Protein AF-A0A2W4P260-F1 (afdb_monomer)

Sequence (94 aa):
MAHKRQLHNPIICVTLSCMKLIAQAKLLPDDEQRAYLLQTLEQANALCNWLSEQAWQLKKFRRFDLQAACYYAARERSGLSAQMVIRCIAKVAD

Radius of gyration: 24.73 Å; Cα contacts (8 Å, |Δi|>4): 56; chains: 1; bounding box: 29×78×35 Å

Foldseek 3Di:
DDDDDDPPPPPPPPPPPDDDDDDDDDDDDDPVVVVVVVVLVVLLVVLLVVLLVVCVVVVPQALVRSCVVCLVVSCVPRVDDSVSSSVSSVVRHD

Structure (mmCIF, N/CA/C/O backbone):
data_AF-A0A2W4P260-F1
#
_entry.id   AF-A0A2W4P260-F1
#
loop_
_atom_site.group_PDB
_atom_site.id
_atom_site.type_symbol
_atom_site.label_atom_id
_atom_site.label_alt_id
_atom_site.label_comp_id
_atom_site.label_asym_id
_atom_site.label_entity_id
_atom_site.label_seq_id
_atom_site.pdbx_PDB_ins_code
_atom_site.Cartn_x
_atom_site.Cartn_y
_atom_site.Cartn_z
_atom_site.occupancy
_atom_site.B_iso_or_equiv
_atom_site.auth_seq_id
_atom_site.auth_comp_id
_atom_site.auth_asym_id
_atom_site.auth_atom_id
_atom_site.pdbx_PDB_model_num
ATOM 1 N N . MET A 1 1 ? -17.434 67.997 6.619 1.00 33.28 1 MET A N 1
ATOM 2 C CA . MET A 1 1 ? -18.234 67.701 5.413 1.00 33.28 1 MET A CA 1
ATOM 3 C C . MET A 1 1 ? -17.332 67.061 4.366 1.00 33.28 1 MET A C 1
ATOM 5 O O . MET A 1 1 ? -16.252 67.586 4.162 1.00 33.28 1 MET A O 1
ATOM 9 N N . ALA A 1 2 ? -17.798 65.943 3.788 1.00 37.72 2 ALA A N 1
ATOM 10 C CA . ALA A 1 2 ? -17.506 65.363 2.461 1.00 37.72 2 ALA A CA 1
ATOM 11 C C . ALA A 1 2 ? -16.023 65.249 2.017 1.00 37.72 2 ALA A C 1
ATOM 13 O O . ALA A 1 2 ? -15.366 66.249 1.789 1.00 37.72 2 ALA A O 1
ATOM 14 N N . HIS A 1 3 ? -15.382 64.077 1.923 1.00 41.34 3 HIS A N 1
ATOM 15 C CA . HIS A 1 3 ? -15.681 62.833 1.179 1.00 41.34 3 HIS A CA 1
ATOM 16 C C . HIS A 1 3 ? -15.579 62.945 -0.354 1.00 41.34 3 HIS A C 1
ATOM 18 O O . HIS A 1 3 ? -16.509 63.422 -0.997 1.00 41.34 3 HIS A O 1
ATOM 24 N N . LYS A 1 4 ? -14.480 62.415 -0.918 1.00 38.81 4 LYS A N 1
ATOM 25 C CA . LYS A 1 4 ? -14.372 61.674 -2.203 1.00 38.81 4 LYS A CA 1
ATOM 26 C C . LYS A 1 4 ? -12.923 61.164 -2.328 1.00 38.81 4 LYS A C 1
ATOM 28 O O . LYS A 1 4 ? -12.009 61.958 -2.473 1.00 38.81 4 LYS A O 1
ATOM 33 N N . ARG A 1 5 ? -12.611 59.904 -2.000 1.00 42.16 5 ARG A N 1
ATOM 34 C CA . ARG A 1 5 ? -12.779 58.671 -2.805 1.00 42.16 5 ARG A CA 1
ATOM 35 C C . ARG A 1 5 ? -12.266 58.806 -4.244 1.00 42.16 5 ARG A C 1
ATOM 37 O O . ARG A 1 5 ? -12.972 59.376 -5.062 1.00 42.16 5 ARG A O 1
ATOM 44 N N . GLN A 1 6 ? -11.125 58.179 -4.545 1.00 44.44 6 GLN A N 1
ATOM 45 C CA . GLN A 1 6 ? -11.019 56.988 -5.414 1.00 44.44 6 GLN A CA 1
ATOM 46 C C . GLN A 1 6 ? -9.556 56.760 -5.834 1.00 44.44 6 GLN A C 1
ATOM 48 O O . GLN A 1 6 ? -9.097 57.298 -6.834 1.00 44.44 6 GLN A O 1
ATOM 53 N N . LEU A 1 7 ? -8.839 55.902 -5.103 1.00 41.66 7 LEU A N 1
ATOM 54 C CA . LEU A 1 7 ? -7.707 55.171 -5.674 1.00 41.66 7 LEU A CA 1
ATOM 55 C C . LEU A 1 7 ? -8.298 53.921 -6.333 1.00 41.66 7 LEU A C 1
ATOM 57 O O . LEU A 1 7 ? -8.501 52.899 -5.682 1.00 41.66 7 LEU A O 1
ATOM 61 N N . HIS A 1 8 ? -8.664 54.035 -7.609 1.00 45.44 8 HIS A N 1
ATOM 62 C CA . HIS A 1 8 ? -8.910 52.860 -8.436 1.00 45.44 8 HIS A CA 1
ATOM 63 C C . HIS A 1 8 ? -7.557 52.211 -8.720 1.00 45.44 8 HIS A C 1
ATOM 65 O O . HIS A 1 8 ? -6.849 52.636 -9.627 1.00 45.44 8 HIS A O 1
ATOM 71 N N . ASN A 1 9 ? -7.195 51.193 -7.943 1.00 52.28 9 ASN A N 1
ATOM 72 C CA . ASN A 1 9 ? -6.200 50.225 -8.376 1.00 52.28 9 ASN A CA 1
ATOM 73 C C . ASN A 1 9 ? -6.971 48.972 -8.809 1.00 52.28 9 ASN A C 1
ATOM 75 O O . ASN A 1 9 ? -7.386 48.199 -7.940 1.00 52.28 9 ASN A O 1
ATOM 79 N N . PRO A 1 10 ? -7.281 48.797 -10.106 1.00 50.66 10 PRO A N 1
ATOM 80 C CA . PRO A 1 10 ? -7.868 47.551 -10.556 1.00 50.66 10 PRO A CA 1
ATOM 81 C C . PRO A 1 10 ? -6.845 46.458 -10.260 1.00 50.66 10 PRO A C 1
ATOM 83 O O . PRO A 1 10 ? -5.714 46.511 -10.738 1.00 50.66 10 PRO A O 1
ATOM 86 N N . ILE A 1 11 ? -7.227 45.487 -9.431 1.00 57.62 11 ILE A N 1
ATOM 87 C CA . ILE A 1 11 ? -6.497 44.229 -9.319 1.00 57.62 11 ILE A CA 1
ATOM 88 C C . ILE A 1 11 ? -6.471 43.662 -10.736 1.00 57.62 11 ILE A C 1
ATOM 90 O O . ILE A 1 11 ? -7.486 43.188 -11.246 1.00 57.62 11 ILE A O 1
ATOM 94 N N . ILE A 1 12 ? -5.328 43.802 -11.401 1.00 56.84 12 ILE A N 1
ATOM 95 C CA . ILE A 1 12 ? -5.078 43.218 -12.707 1.00 56.84 12 ILE A CA 1
ATOM 96 C C . ILE A 1 12 ? -5.148 41.709 -12.484 1.00 56.84 12 ILE A C 1
ATOM 98 O O . ILE A 1 12 ? -4.249 41.106 -11.898 1.00 56.84 12 ILE A O 1
ATOM 102 N N . CYS A 1 13 ? -6.259 41.105 -12.900 1.00 42.38 13 CYS A N 1
ATOM 103 C CA . CYS A 1 13 ? -6.389 39.665 -13.012 1.00 42.38 13 CYS A CA 1
ATOM 104 C C . CYS A 1 13 ? -5.472 39.229 -14.157 1.00 42.38 13 CYS A C 1
ATOM 106 O O . CYS A 1 13 ? -5.865 39.212 -15.321 1.00 42.38 13 CYS A O 1
ATOM 108 N N . VAL A 1 14 ? -4.205 38.963 -13.842 1.00 57.97 14 VAL A N 1
ATOM 109 C CA . VAL A 1 14 ? -3.287 38.347 -14.796 1.00 57.97 14 VAL A CA 1
ATOM 110 C C . VAL A 1 14 ? -3.685 36.880 -14.892 1.00 57.97 14 VAL A C 1
ATOM 112 O O . VAL A 1 14 ? -3.361 36.076 -14.019 1.00 57.97 14 VAL A O 1
ATOM 115 N N . THR A 1 15 ? -4.382 36.506 -15.961 1.00 60.00 15 THR A N 1
ATOM 116 C CA . THR A 1 15 ? -4.389 35.117 -16.420 1.00 60.00 15 THR A CA 1
ATOM 117 C C . THR A 1 15 ? -2.967 34.779 -16.851 1.00 60.00 15 THR A C 1
ATOM 119 O O . THR A 1 15 ? -2.551 35.099 -17.964 1.00 60.00 15 THR A O 1
ATOM 122 N N . LEU A 1 16 ? -2.195 34.163 -15.954 1.00 62.44 16 LEU A N 1
ATOM 123 C CA . LEU A 1 16 ? -0.944 33.502 -16.307 1.00 62.44 16 LEU A CA 1
ATOM 124 C C . LEU A 1 16 ? -1.296 32.344 -17.248 1.00 62.44 16 LEU A C 1
ATOM 126 O O . LEU A 1 16 ? -1.616 31.240 -16.815 1.00 62.44 16 LEU A O 1
ATOM 130 N N . SER A 1 17 ? -1.277 32.612 -18.552 1.00 66.81 17 SER A N 1
ATOM 131 C CA . SER A 1 17 ? -1.358 31.586 -19.587 1.00 66.81 17 SER A CA 1
ATOM 132 C C . SER A 1 17 ? -0.020 30.847 -19.632 1.00 66.81 17 SER A C 1
ATOM 134 O O . SER A 1 17 ? 0.802 31.078 -20.517 1.00 66.81 17 SER A O 1
ATOM 136 N N . CYS A 1 18 ? 0.251 29.997 -18.639 1.00 71.00 18 CYS A N 1
ATOM 137 C CA . CYS A 1 18 ? 1.394 29.100 -18.699 1.00 71.00 18 CYS A CA 1
ATOM 138 C C . CYS A 1 18 ? 1.115 28.025 -19.759 1.00 71.00 18 CYS A C 1
ATOM 140 O O . CYS A 1 18 ? 0.079 27.357 -19.750 1.00 71.00 18 CYS A O 1
ATOM 142 N N . MET A 1 19 ? 2.023 27.875 -20.721 1.00 79.31 19 MET A N 1
ATOM 143 C CA . MET A 1 19 ? 1.889 26.842 -21.739 1.00 79.31 19 MET A CA 1
ATOM 144 C C . MET A 1 19 ? 2.100 25.470 -21.081 1.00 79.31 19 MET A C 1
ATOM 146 O O . MET A 1 19 ? 3.181 25.177 -20.568 1.00 79.31 19 MET A O 1
ATOM 150 N N . LYS A 1 20 ? 1.069 24.618 -21.075 1.00 79.88 20 LYS A N 1
ATOM 151 C CA . LYS A 1 20 ? 1.163 23.252 -20.545 1.00 79.88 20 LYS A CA 1
ATOM 152 C C . LYS A 1 20 ? 1.735 22.324 -21.618 1.00 79.88 20 LYS A C 1
ATOM 154 O O . LYS A 1 20 ? 0.997 21.808 -22.452 1.00 79.88 20 LYS A O 1
ATOM 159 N N . LEU A 1 21 ? 3.049 22.112 -21.597 1.00 85.38 21 LEU A N 1
ATOM 160 C CA . LEU A 1 21 ? 3.705 21.100 -22.428 1.00 85.38 21 LEU A CA 1
ATOM 161 C C . LEU A 1 21 ? 3.420 19.704 -21.856 1.00 85.38 21 LEU A C 1
ATOM 163 O O . LEU A 1 21 ? 3.665 19.451 -20.677 1.00 85.38 21 LEU A O 1
ATOM 167 N N . ILE A 1 22 ? 2.879 18.803 -22.680 1.00 88.56 22 ILE A N 1
ATOM 168 C CA . ILE A 1 22 ? 2.553 17.423 -22.298 1.00 88.56 22 ILE A CA 1
ATOM 169 C C . ILE A 1 22 ? 3.249 16.476 -23.274 1.00 88.56 22 ILE A C 1
ATOM 171 O O . ILE A 1 22 ? 3.039 16.574 -24.480 1.00 88.56 22 ILE A O 1
ATOM 175 N N . ALA A 1 23 ? 4.034 15.536 -22.748 1.00 91.31 23 ALA A N 1
ATOM 176 C CA . ALA A 1 23 ? 4.574 14.418 -23.514 1.00 91.31 23 ALA A CA 1
ATOM 177 C C . ALA A 1 23 ? 3.743 13.161 -23.232 1.00 91.31 23 ALA A C 1
ATOM 179 O O . ALA A 1 23 ? 3.576 12.764 -22.078 1.00 91.31 23 ALA A O 1
ATOM 180 N N . GLN A 1 24 ? 3.221 12.533 -24.285 1.00 91.31 24 GLN A N 1
ATOM 181 C CA . GLN A 1 24 ? 2.583 11.224 -24.180 1.00 91.31 24 GLN A CA 1
ATOM 182 C C . GLN A 1 24 ? 3.658 10.151 -24.351 1.00 91.31 24 GLN A C 1
ATOM 184 O O . GLN A 1 24 ? 4.276 10.057 -25.409 1.00 91.31 24 GLN A O 1
ATOM 189 N N . ALA A 1 25 ? 3.892 9.360 -23.306 1.00 92.00 25 ALA A N 1
ATOM 190 C CA . ALA A 1 25 ? 4.850 8.262 -23.330 1.00 92.00 25 ALA A CA 1
ATOM 191 C C . ALA A 1 25 ? 4.116 6.918 -23.385 1.00 92.00 25 ALA A C 1
ATOM 193 O O . ALA A 1 25 ? 3.136 6.709 -22.668 1.00 92.00 25 ALA A O 1
ATOM 194 N N . LYS A 1 26 ? 4.612 5.996 -24.216 1.00 93.19 26 LYS A N 1
ATOM 195 C CA . LYS A 1 26 ? 4.157 4.604 -24.264 1.00 93.19 26 LYS A CA 1
ATOM 196 C C . LYS A 1 26 ? 5.238 3.707 -23.677 1.00 93.19 26 LYS A C 1
ATOM 198 O O . LYS A 1 26 ? 6.389 3.782 -24.095 1.00 93.19 26 LYS A O 1
ATOM 203 N N . LEU A 1 27 ? 4.852 2.841 -22.746 1.00 94.12 27 LEU A N 1
ATOM 204 C CA . LEU A 1 27 ? 5.736 1.800 -22.236 1.00 94.12 27 LEU A CA 1
ATOM 205 C C . LEU A 1 27 ? 5.785 0.641 -23.245 1.00 94.12 27 LEU A C 1
ATOM 207 O O . LEU A 1 27 ? 4.736 0.127 -23.640 1.00 94.12 27 LEU A O 1
ATOM 211 N N . LEU A 1 28 ? 6.988 0.253 -23.674 1.00 96.44 28 LEU A N 1
ATOM 212 C CA . LEU A 1 28 ? 7.240 -0.874 -24.580 1.00 96.44 28 LEU A CA 1
ATOM 213 C C . LEU A 1 28 ? 8.106 -1.915 -23.855 1.00 96.44 28 LEU A C 1
ATOM 215 O O . LEU A 1 28 ? 9.316 -1.936 -24.070 1.00 96.44 28 LEU A O 1
ATOM 219 N N . PRO A 1 29 ? 7.516 -2.711 -22.946 1.00 96.31 29 PRO A N 1
ATOM 220 C CA . PRO A 1 29 ? 8.272 -3.686 -22.180 1.00 96.31 29 PRO A CA 1
ATOM 221 C C . PRO A 1 29 ? 8.618 -4.910 -23.031 1.00 96.31 29 PRO A C 1
ATOM 223 O O . PRO A 1 29 ? 7.821 -5.32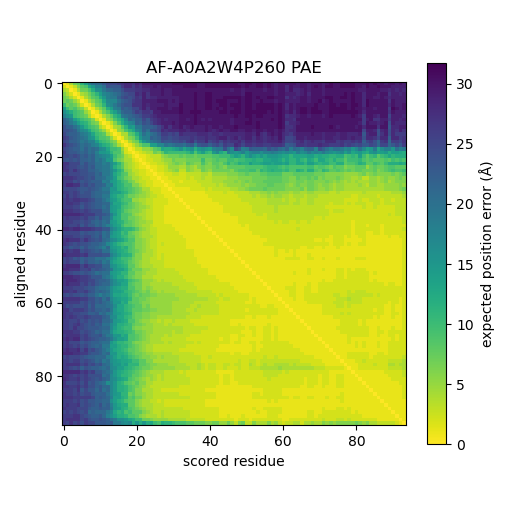4 -23.883 1.00 96.31 29 PRO A O 1
ATOM 226 N N . ASP A 1 30 ? 9.772 -5.506 -22.752 1.00 98.06 30 ASP A N 1
ATOM 227 C CA . ASP A 1 30 ? 10.066 -6.881 -23.158 1.00 98.06 30 ASP A CA 1
ATOM 228 C C . ASP A 1 30 ? 9.215 -7.891 -22.359 1.00 98.06 30 ASP A C 1
ATOM 230 O O . ASP A 1 30 ? 8.401 -7.521 -21.502 1.00 98.06 30 ASP A O 1
ATOM 234 N N . ASP A 1 31 ? 9.346 -9.177 -22.678 1.00 98.00 31 ASP A N 1
ATOM 235 C CA . ASP A 1 31 ? 8.510 -10.222 -22.082 1.00 98.00 31 ASP A CA 1
ATOM 236 C C . ASP A 1 31 ? 8.763 -10.400 -20.578 1.00 98.00 31 ASP A C 1
ATOM 238 O O . ASP A 1 31 ? 7.816 -10.610 -19.816 1.00 98.00 31 ASP A O 1
ATOM 242 N N . GLU A 1 32 ? 10.010 -10.248 -20.129 1.00 98.00 32 GLU A N 1
ATOM 243 C CA . GLU A 1 32 ? 10.368 -10.356 -18.715 1.00 98.00 32 GLU A CA 1
ATOM 244 C C . GLU A 1 32 ? 9.806 -9.165 -17.921 1.00 98.00 32 GLU A C 1
ATOM 246 O O . GLU A 1 32 ? 9.120 -9.335 -16.910 1.00 98.00 32 GLU A O 1
ATOM 251 N N . GLN A 1 33 ? 9.997 -7.943 -18.420 1.00 98.00 33 GLN A N 1
ATOM 252 C CA . GLN A 1 33 ? 9.428 -6.730 -17.836 1.00 98.00 33 GLN A CA 1
ATOM 253 C C . GLN A 1 33 ? 7.903 -6.793 -17.787 1.00 98.00 33 GLN A C 1
ATOM 255 O O . GLN A 1 33 ? 7.295 -6.419 -16.782 1.00 98.00 33 GLN A O 1
ATOM 260 N N . ARG A 1 34 ? 7.261 -7.285 -18.853 1.00 97.50 34 ARG A N 1
ATOM 261 C CA . ARG A 1 34 ? 5.810 -7.485 -18.892 1.00 97.50 34 ARG A CA 1
ATOM 262 C C . ARG A 1 34 ? 5.358 -8.435 -17.789 1.00 97.50 34 ARG A C 1
ATOM 264 O O . ARG A 1 34 ? 4.364 -8.132 -17.130 1.00 97.50 34 ARG A O 1
ATOM 271 N N . ALA A 1 35 ? 6.070 -9.539 -17.579 1.00 98.00 35 ALA A N 1
ATOM 272 C CA . ALA A 1 35 ? 5.753 -10.491 -16.522 1.00 98.00 35 ALA A CA 1
ATOM 273 C C . ALA A 1 35 ? 5.846 -9.842 -15.131 1.00 98.00 35 ALA A C 1
ATOM 275 O O . ALA A 1 35 ? 4.893 -9.935 -14.357 1.00 98.00 35 ALA A O 1
ATOM 276 N N . TYR A 1 36 ? 6.916 -9.093 -14.838 1.00 96.62 36 TYR A N 1
ATOM 277 C CA . TYR A 1 36 ? 7.044 -8.375 -13.562 1.00 96.62 36 TYR A CA 1
ATOM 278 C C . TYR A 1 36 ? 5.948 -7.322 -13.351 1.00 96.62 36 TYR A C 1
ATOM 280 O O . TYR A 1 36 ? 5.410 -7.180 -12.247 1.00 96.62 36 TYR A O 1
ATOM 288 N N . LEU A 1 37 ? 5.588 -6.578 -14.401 1.00 96.12 37 LEU A N 1
ATOM 289 C CA . LEU A 1 37 ? 4.508 -5.592 -14.339 1.00 96.12 37 LEU A CA 1
ATOM 290 C C . LEU A 1 37 ? 3.160 -6.266 -14.071 1.00 96.12 37 LEU A C 1
ATOM 292 O O . LEU A 1 37 ? 2.395 -5.783 -13.236 1.00 96.12 37 LEU A O 1
ATOM 296 N N . LEU A 1 38 ? 2.882 -7.388 -14.738 1.00 97.44 38 LEU A N 1
ATOM 297 C CA . LEU A 1 38 ? 1.652 -8.147 -14.538 1.00 97.44 38 LEU A CA 1
ATOM 298 C C . LEU A 1 38 ? 1.569 -8.704 -13.114 1.00 97.44 38 LEU A C 1
ATOM 300 O O . LEU A 1 38 ? 0.576 -8.458 -12.432 1.00 97.44 38 LEU A O 1
ATOM 304 N N . GLN A 1 39 ? 2.639 -9.331 -12.625 1.00 97.12 39 GLN A N 1
ATOM 305 C CA . GLN A 1 39 ? 2.723 -9.831 -11.252 1.00 97.12 39 GLN A CA 1
ATOM 306 C C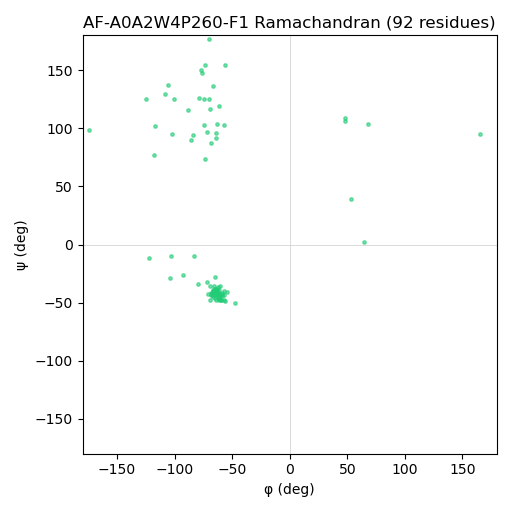 . GLN A 1 39 ? 2.490 -8.712 -10.223 1.00 97.12 39 GLN A C 1
ATOM 308 O O . GLN A 1 39 ? 1.789 -8.893 -9.226 1.00 97.12 39 GLN A O 1
ATOM 313 N N . THR A 1 40 ? 3.038 -7.518 -10.474 1.00 96.44 40 THR A N 1
ATOM 314 C CA . THR A 1 40 ? 2.819 -6.350 -9.609 1.00 96.44 40 THR A CA 1
ATOM 315 C C . THR A 1 40 ? 1.341 -5.952 -9.570 1.00 96.44 40 THR A C 1
ATOM 317 O O . THR A 1 40 ? 0.813 -5.635 -8.501 1.00 96.44 40 THR A O 1
ATOM 320 N N . LEU A 1 41 ? 0.652 -5.976 -10.717 1.00 97.12 41 LEU A N 1
ATOM 321 C CA . LEU A 1 41 ? -0.779 -5.676 -10.802 1.00 97.12 41 LEU A CA 1
ATOM 322 C C . LEU A 1 41 ? -1.632 -6.738 -10.104 1.00 97.12 41 LEU A C 1
ATOM 324 O O . LEU A 1 41 ? -2.576 -6.385 -9.397 1.00 97.12 41 LEU A O 1
ATOM 328 N N . GLU A 1 42 ? -1.296 -8.015 -10.263 1.00 98.00 42 GLU A N 1
ATOM 329 C CA . GLU A 1 42 ? -1.966 -9.126 -9.582 1.00 98.00 42 GLU A CA 1
ATOM 330 C C . GLU A 1 42 ? -1.862 -8.981 -8.064 1.00 98.00 42 GLU A C 1
ATOM 332 O O . GLU A 1 42 ? -2.879 -9.009 -7.368 1.00 98.00 42 GLU A O 1
ATOM 337 N N . GLN A 1 43 ? -0.662 -8.700 -7.553 1.0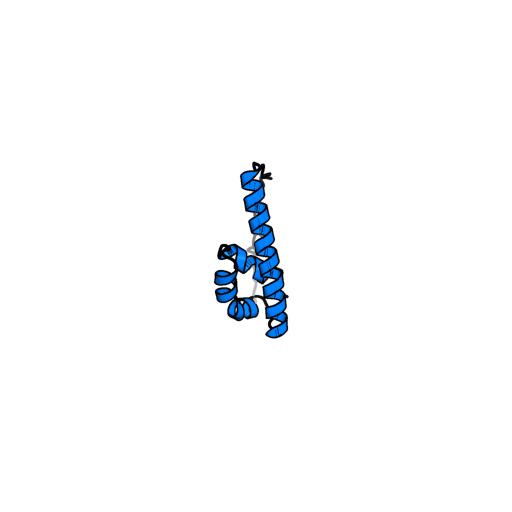0 98.19 43 GLN A N 1
ATOM 338 C CA . GLN A 1 43 ? -0.439 -8.494 -6.125 1.00 98.19 43 GLN A CA 1
ATOM 339 C C . GLN A 1 43 ? -1.158 -7.245 -5.596 1.00 98.19 43 GLN A C 1
ATOM 341 O O . GLN A 1 43 ? -1.729 -7.259 -4.503 1.00 98.19 43 GLN A O 1
ATOM 346 N N . ALA A 1 44 ? -1.186 -6.161 -6.377 1.00 98.44 44 ALA A N 1
ATOM 347 C CA . ALA A 1 44 ? -1.941 -4.961 -6.029 1.00 98.44 44 ALA A CA 1
ATOM 348 C C . ALA A 1 44 ? -3.453 -5.226 -5.984 1.00 98.44 44 ALA A C 1
ATOM 350 O O . ALA A 1 44 ? -4.133 -4.725 -5.086 1.00 98.44 44 ALA A O 1
ATOM 351 N N . ASN A 1 45 ? -3.985 -6.022 -6.913 1.00 98.44 45 ASN A N 1
ATOM 352 C CA . ASN A 1 45 ? -5.395 -6.405 -6.933 1.00 98.44 45 ASN A CA 1
ATOM 353 C C . ASN A 1 45 ? -5.750 -7.325 -5.759 1.00 98.44 45 ASN A C 1
ATOM 355 O O . ASN A 1 45 ? -6.752 -7.080 -5.088 1.00 98.44 45 ASN A O 1
ATOM 359 N N . ALA A 1 46 ? -4.905 -8.309 -5.444 1.00 98.56 46 ALA A N 1
ATOM 360 C CA . ALA A 1 46 ? -5.071 -9.156 -4.265 1.00 98.56 46 ALA A CA 1
ATOM 361 C C . ALA A 1 46 ? -5.081 -8.328 -2.969 1.00 98.56 46 ALA A C 1
ATOM 363 O O . ALA A 1 46 ? -5.931 -8.533 -2.101 1.00 98.56 46 ALA A O 1
ATOM 364 N N . LEU A 1 47 ? -4.193 -7.332 -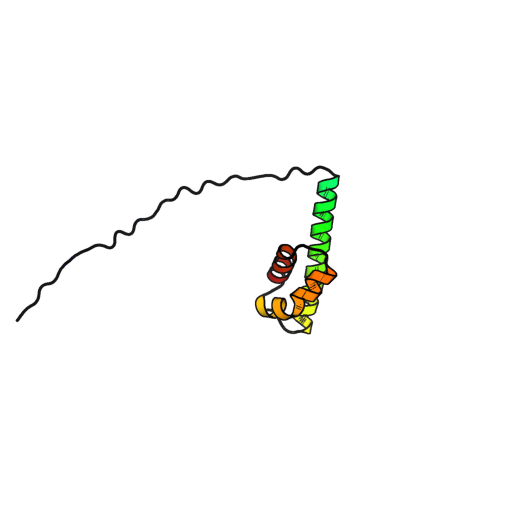2.863 1.00 98.62 47 LEU A N 1
ATOM 365 C CA . LEU A 1 47 ? -4.188 -6.411 -1.730 1.00 98.62 47 LEU A CA 1
ATOM 366 C C . LEU A 1 47 ? -5.469 -5.568 -1.658 1.00 98.62 47 LEU A C 1
ATOM 368 O O . LEU A 1 47 ? -5.964 -5.332 -0.560 1.00 98.62 47 LEU A O 1
ATOM 372 N N . CYS A 1 48 ? -6.016 -5.122 -2.794 1.00 98.62 48 CYS A N 1
ATOM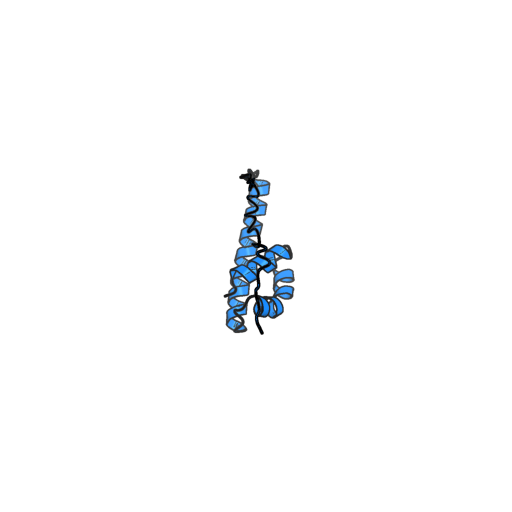 373 C CA . CYS A 1 48 ? -7.283 -4.384 -2.817 1.00 98.62 48 CYS A CA 1
ATOM 374 C C . CYS A 1 48 ? -8.434 -5.237 -2.280 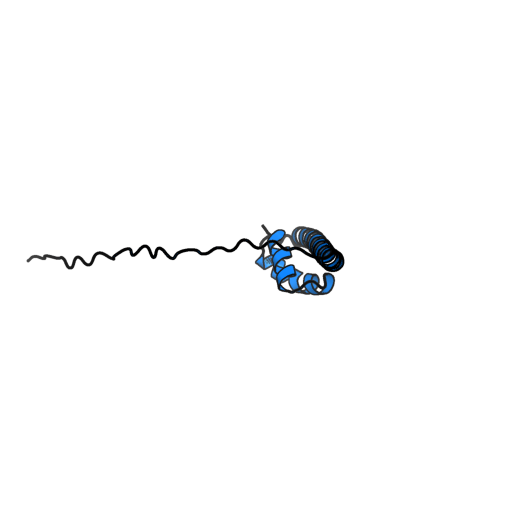1.00 98.62 48 CYS A C 1
ATOM 376 O O . CYS A 1 48 ? -9.168 -4.758 -1.426 1.00 98.62 48 CYS A O 1
ATOM 378 N N . ASN A 1 49 ? -8.548 -6.497 -2.713 1.00 98.69 49 ASN A N 1
ATOM 379 C CA . ASN A 1 49 ? -9.585 -7.406 -2.217 1.00 98.69 49 ASN A CA 1
ATOM 380 C C . ASN A 1 49 ? -9.510 -7.548 -0.693 1.00 98.69 49 ASN A C 1
ATOM 382 O O . ASN A 1 49 ? -10.505 -7.345 0.000 1.00 98.69 49 ASN A O 1
ATOM 386 N N . TRP A 1 50 ? -8.307 -7.787 -0.166 1.00 98.62 50 TRP A N 1
ATOM 387 C CA . TRP A 1 50 ? -8.095 -7.860 1.276 1.00 98.62 50 TRP A CA 1
ATOM 388 C C . TRP A 1 50 ? -8.442 -6.539 1.980 1.00 98.62 50 TRP A C 1
ATOM 390 O O . TRP A 1 50 ? -9.146 -6.542 2.982 1.00 98.62 50 TRP A O 1
ATOM 400 N N . LEU A 1 51 ? -8.007 -5.386 1.460 1.00 98.56 51 LEU A N 1
ATOM 401 C CA . LEU A 1 51 ? -8.337 -4.085 2.056 1.00 98.56 51 LEU A CA 1
ATOM 402 C C . LEU A 1 51 ? -9.848 -3.803 2.052 1.00 98.56 51 LEU A C 1
ATOM 404 O O . LEU A 1 51 ? -10.342 -3.226 3.018 1.00 98.56 51 LEU A O 1
ATOM 408 N N . SER A 1 52 ? -10.579 -4.214 1.013 1.00 98.50 52 SER A N 1
ATOM 409 C CA . SER A 1 52 ? -12.041 -4.108 0.958 1.00 98.50 52 SER A CA 1
ATOM 410 C C . SER A 1 52 ? -12.714 -4.961 2.036 1.00 98.50 52 SER A C 1
ATOM 412 O O . SER A 1 52 ? -13.631 -4.485 2.707 1.00 98.50 52 SER A O 1
ATOM 414 N N . GLU A 1 53 ? -12.227 -6.183 2.272 1.00 98.56 53 GLU A N 1
ATOM 415 C CA . GLU A 1 53 ? -12.678 -7.012 3.396 1.00 98.56 53 GLU A CA 1
ATOM 416 C C . GLU A 1 53 ? -12.412 -6.306 4.733 1.00 98.56 53 GLU A C 1
ATOM 418 O O . GLU A 1 53 ? -13.323 -6.169 5.552 1.00 98.56 53 GLU A O 1
ATOM 423 N N . GLN A 1 54 ? -11.203 -5.773 4.937 1.00 98.31 54 GLN A N 1
ATOM 424 C CA . GLN A 1 54 ? -10.855 -5.057 6.168 1.00 98.31 54 GLN A CA 1
ATOM 425 C C . GLN A 1 54 ? -11.715 -3.808 6.384 1.00 98.31 54 GLN A C 1
ATOM 427 O O . GLN A 1 54 ? -12.169 -3.573 7.505 1.00 98.31 54 GLN A O 1
ATOM 432 N N . ALA A 1 55 ? -11.971 -3.020 5.337 1.00 98.31 55 ALA A N 1
ATOM 433 C CA . ALA A 1 55 ? -12.839 -1.847 5.403 1.00 98.31 55 ALA A CA 1
ATOM 434 C C . ALA A 1 55 ? -14.244 -2.227 5.890 1.00 98.31 55 ALA A C 1
ATOM 436 O O . ALA A 1 55 ? -14.794 -1.575 6.783 1.00 98.31 55 ALA A O 1
ATOM 437 N N . TRP A 1 56 ? -14.788 -3.334 5.373 1.00 98.25 56 TRP A N 1
ATOM 438 C CA . TRP A 1 56 ? -16.101 -3.838 5.763 1.00 98.25 56 TRP A CA 1
ATOM 439 C C . TRP A 1 56 ? -16.150 -4.373 7.197 1.00 98.25 56 TRP A C 1
ATOM 441 O O . TRP A 1 56 ? -17.125 -4.102 7.905 1.00 98.25 56 TRP A O 1
ATOM 451 N N . GLN A 1 57 ? -15.122 -5.110 7.631 1.00 98.31 57 GLN A N 1
ATOM 452 C CA . GLN A 1 57 ? -15.030 -5.662 8.989 1.00 98.31 57 GLN A CA 1
ATOM 453 C C . GLN A 1 57 ? -14.851 -4.562 10.039 1.00 98.31 57 GLN A C 1
ATOM 455 O O . GLN A 1 57 ? -15.511 -4.566 11.074 1.00 98.31 57 GLN A O 1
ATOM 460 N N . LEU A 1 58 ? -13.993 -3.581 9.754 1.00 97.56 58 LEU A N 1
ATOM 461 C CA . LEU A 1 58 ? -13.688 -2.476 10.663 1.00 97.56 58 LEU A CA 1
ATOM 462 C C . LEU A 1 58 ? -14.709 -1.335 10.593 1.00 97.56 58 LEU A C 1
ATOM 464 O O . LEU A 1 58 ? -14.632 -0.415 11.405 1.00 97.56 58 LEU A O 1
ATOM 468 N N . LYS A 1 59 ? -15.621 -1.364 9.610 1.00 97.94 59 LYS A N 1
ATOM 469 C CA . LYS A 1 59 ? -16.540 -0.263 9.274 1.00 97.94 59 LYS A CA 1
ATOM 470 C C . LYS A 1 59 ? -15.805 1.064 9.052 1.00 97.94 59 LYS A C 1
ATOM 472 O O . LYS A 1 59 ? -16.271 2.129 9.451 1.00 97.94 59 LYS A O 1
ATOM 477 N N . LYS A 1 60 ? -14.638 0.992 8.405 1.00 97.62 60 LYS A N 1
ATOM 478 C CA . LYS A 1 60 ? -13.772 2.134 8.086 1.00 97.62 60 LYS A CA 1
ATOM 479 C C . LYS A 1 60 ? -13.651 2.276 6.578 1.00 97.62 60 LYS A C 1
ATOM 481 O O . LYS A 1 60 ? -12.878 1.559 5.954 1.00 97.62 60 LYS A O 1
ATOM 486 N N . PHE A 1 61 ? -14.393 3.228 6.027 1.00 97.12 61 PHE A N 1
ATOM 487 C CA . PHE A 1 61 ? -14.459 3.450 4.580 1.00 97.12 61 PHE A CA 1
ATOM 488 C C . PHE A 1 61 ? -13.643 4.663 4.131 1.00 97.12 61 PHE A C 1
ATOM 490 O O . PHE A 1 61 ? -13.073 4.658 3.045 1.00 97.12 61 PHE A O 1
ATOM 497 N N . ARG A 1 62 ? -13.485 5.674 4.999 1.00 97.88 62 ARG A N 1
ATOM 498 C CA . ARG A 1 62 ? -12.676 6.856 4.679 1.00 97.88 62 ARG A CA 1
ATOM 499 C C . ARG A 1 62 ? -11.202 6.482 4.554 1.00 97.88 62 ARG A C 1
ATOM 501 O O . ARG A 1 62 ? -10.641 5.830 5.439 1.00 97.88 62 ARG A O 1
ATOM 508 N N . ARG A 1 63 ? -10.534 7.019 3.529 1.00 97.50 63 ARG A N 1
ATOM 509 C CA . ARG A 1 63 ? -9.123 6.727 3.209 1.00 97.50 63 ARG A CA 1
ATOM 510 C C . ARG A 1 63 ? -8.181 6.794 4.410 1.00 97.50 63 ARG A C 1
ATOM 512 O O . ARG A 1 63 ? -7.394 5.878 4.616 1.00 97.50 63 ARG A O 1
ATOM 519 N N . PHE A 1 64 ? -8.230 7.877 5.186 1.00 97.44 64 PHE A N 1
ATOM 520 C CA . PHE A 1 64 ? -7.308 8.067 6.311 1.00 97.44 64 PHE A CA 1
ATOM 521 C C . PHE A 1 64 ? -7.566 7.087 7.460 1.00 97.44 64 PHE A C 1
ATOM 523 O O . PHE A 1 64 ? -6.609 6.608 8.065 1.00 97.44 64 PHE A O 1
ATOM 530 N N . ASP A 1 65 ? -8.827 6.738 7.719 1.00 98.19 65 ASP A N 1
ATOM 531 C CA . ASP A 1 65 ? -9.179 5.799 8.787 1.00 98.19 65 ASP A CA 1
ATOM 532 C C . ASP A 1 65 ? -8.743 4.379 8.422 1.00 98.19 65 ASP A C 1
ATOM 534 O O . ASP A 1 65 ? -8.175 3.667 9.255 1.00 98.19 65 ASP A O 1
ATOM 538 N N . LEU A 1 66 ? -8.970 3.982 7.165 1.00 98.25 66 LEU A N 1
ATOM 539 C CA . LEU A 1 66 ? -8.538 2.692 6.637 1.00 98.25 66 LEU A CA 1
ATOM 540 C C . LEU A 1 66 ? -7.008 2.607 6.564 1.00 98.25 66 LEU A C 1
ATOM 542 O O . LEU A 1 66 ? -6.423 1.600 6.954 1.00 98.25 66 LEU A O 1
ATOM 546 N N . GLN A 1 67 ? -6.339 3.686 6.144 1.00 98.25 67 GLN A N 1
ATOM 547 C CA . GLN A 1 67 ? -4.879 3.752 6.128 1.00 98.25 67 GLN A CA 1
ATOM 548 C C . GLN A 1 67 ? -4.292 3.606 7.532 1.00 98.25 67 GLN A C 1
ATOM 550 O O . GLN A 1 67 ? -3.392 2.792 7.726 1.00 98.25 67 GLN A O 1
ATOM 555 N N . ALA A 1 68 ? -4.813 4.345 8.514 1.00 98.25 68 ALA A N 1
ATOM 556 C CA . ALA A 1 68 ? -4.362 4.244 9.898 1.00 98.25 68 ALA A CA 1
ATOM 557 C C . ALA A 1 68 ? -4.565 2.831 10.469 1.00 98.25 68 ALA A C 1
ATOM 559 O O . ALA A 1 68 ? -3.732 2.353 11.232 1.00 98.25 68 ALA A O 1
ATOM 560 N N . ALA A 1 69 ? -5.647 2.151 10.081 1.00 97.94 69 ALA A N 1
ATOM 561 C CA . ALA A 1 69 ? -5.957 0.813 10.569 1.00 97.94 69 ALA A CA 1
ATOM 562 C C . ALA A 1 69 ? -5.162 -0.309 9.880 1.00 97.94 69 ALA A C 1
ATOM 564 O O . ALA A 1 69 ? -4.862 -1.315 10.519 1.00 97.94 69 ALA A O 1
ATOM 565 N N . CYS A 1 70 ? -4.851 -0.175 8.587 1.00 98.12 70 CYS A N 1
ATOM 566 C CA . CYS A 1 70 ? -4.409 -1.311 7.771 1.00 98.12 70 CYS A CA 1
ATOM 567 C C . CYS A 1 70 ? -3.031 -1.149 7.121 1.00 98.12 70 CYS A C 1
ATOM 569 O O . CYS A 1 70 ? -2.508 -2.140 6.619 1.00 98.12 70 CYS A O 1
ATOM 571 N N . TYR A 1 71 ? -2.417 0.042 7.113 1.00 98.19 71 TYR A N 1
ATOM 572 C CA . TYR A 1 71 ? -1.197 0.296 6.329 1.00 98.19 71 TYR A CA 1
ATOM 573 C C . TYR A 1 71 ? -0.041 -0.662 6.647 1.00 98.19 71 TYR A C 1
ATOM 575 O O . TYR A 1 71 ? 0.543 -1.228 5.725 1.00 98.19 71 TYR A O 1
ATOM 583 N N . TYR A 1 72 ? 0.288 -0.866 7.924 1.00 98.00 72 TYR A N 1
ATOM 584 C CA . TYR A 1 72 ? 1.425 -1.714 8.298 1.00 98.00 72 TYR A CA 1
ATOM 585 C C . TYR A 1 72 ? 1.203 -3.177 7.894 1.00 98.00 72 TYR A C 1
ATOM 587 O O . TYR A 1 72 ? 2.056 -3.756 7.224 1.00 98.00 72 TYR A O 1
ATOM 595 N N . ALA A 1 73 ? 0.017 -3.724 8.173 1.00 97.88 73 ALA A N 1
ATOM 596 C CA . ALA A 1 73 ? -0.356 -5.076 7.755 1.00 97.88 73 ALA A CA 1
ATOM 597 C C . ALA A 1 73 ? -0.401 -5.225 6.220 1.00 97.88 73 ALA A C 1
ATOM 599 O O . ALA A 1 73 ? 0.044 -6.231 5.671 1.00 97.88 73 ALA A O 1
ATOM 600 N N . ALA A 1 74 ? -0.886 -4.205 5.505 1.00 97.56 74 ALA A N 1
ATOM 601 C CA . ALA A 1 74 ? -0.896 -4.172 4.045 1.00 97.56 74 ALA A CA 1
ATOM 602 C C . ALA A 1 74 ? 0.524 -4.173 3.448 1.00 97.56 74 ALA A C 1
ATOM 604 O O . ALA A 1 74 ? 0.777 -4.834 2.437 1.00 97.56 74 ALA A O 1
ATOM 605 N N . ARG A 1 75 ? 1.461 -3.437 4.064 1.00 96.88 75 ARG A N 1
ATOM 606 C CA . ARG A 1 75 ? 2.870 -3.374 3.640 1.00 96.88 75 ARG A CA 1
ATOM 607 C C . ARG A 1 75 ? 3.587 -4.696 3.839 1.00 96.88 75 ARG A C 1
ATOM 609 O O . ARG A 1 75 ? 4.279 -5.129 2.924 1.00 96.88 75 ARG A O 1
ATOM 616 N N . GLU A 1 76 ? 3.395 -5.322 4.992 1.00 96.2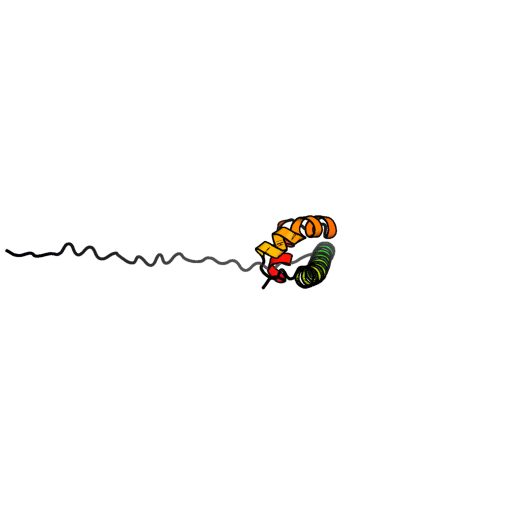5 76 GLU A N 1
ATOM 617 C CA . GLU A 1 76 ? 4.001 -6.612 5.315 1.00 96.25 76 GLU A CA 1
ATOM 618 C C . GLU A 1 76 ? 3.471 -7.729 4.405 1.00 96.25 76 GLU A C 1
ATOM 620 O O . GLU A 1 76 ? 4.252 -8.495 3.850 1.00 96.25 76 GLU A O 1
ATOM 625 N N . ARG A 1 77 ? 2.154 -7.766 4.161 1.00 95.00 77 ARG A N 1
ATOM 626 C CA . ARG A 1 77 ? 1.509 -8.801 3.338 1.00 95.00 77 ARG A CA 1
ATOM 627 C C . ARG A 1 77 ? 1.906 -8.755 1.864 1.00 95.00 77 ARG A C 1
ATOM 629 O O . ARG A 1 77 ? 1.991 -9.796 1.222 1.00 95.00 77 ARG A O 1
ATOM 636 N N . SER A 1 78 ? 2.021 -7.558 1.292 1.00 94.31 78 SER A N 1
ATOM 637 C CA . SER A 1 78 ? 2.043 -7.416 -0.169 1.00 94.31 78 SER A CA 1
ATOM 638 C C . SER A 1 78 ? 3.440 -7.409 -0.781 1.00 94.31 78 SER A C 1
ATOM 640 O O . SER A 1 78 ? 3.568 -7.721 -1.962 1.00 94.31 78 SER A O 1
ATOM 642 N N . GLY A 1 79 ? 4.475 -7.004 -0.040 1.00 92.38 79 GLY A N 1
ATOM 643 C CA . GLY A 1 79 ? 5.802 -6.740 -0.615 1.00 92.38 79 GLY A CA 1
ATOM 644 C C . GLY A 1 79 ? 5.834 -5.562 -1.606 1.00 92.38 79 GLY A C 1
ATOM 645 O O . GLY A 1 79 ? 6.885 -5.242 -2.155 1.00 92.38 79 GLY A O 1
ATOM 646 N N . LEU A 1 80 ? 4.703 -4.879 -1.824 1.00 96.75 80 LEU A N 1
ATOM 647 C CA . LEU A 1 80 ? 4.596 -3.728 -2.716 1.00 96.75 80 LEU A CA 1
ATOM 648 C C . LEU A 1 80 ? 5.248 -2.499 -2.094 1.00 96.75 80 LEU A C 1
ATOM 650 O O . LEU A 1 80 ? 5.279 -2.349 -0.872 1.00 96.75 80 LEU A O 1
ATOM 654 N N . SER A 1 81 ? 5.699 -1.566 -2.935 1.00 97.00 81 SER A N 1
ATOM 655 C CA . SER A 1 81 ? 6.232 -0.282 -2.474 1.00 97.00 81 SER A CA 1
ATOM 656 C C . SER A 1 81 ? 5.222 0.485 -1.608 1.00 97.00 81 SER A C 1
ATOM 658 O O . SER A 1 81 ? 4.005 0.333 -1.737 1.00 97.00 81 SER A O 1
ATOM 660 N N . ALA A 1 82 ? 5.724 1.364 -0.734 1.00 97.44 82 ALA A N 1
ATOM 661 C CA . ALA A 1 82 ? 4.870 2.184 0.129 1.00 97.44 82 ALA A CA 1
ATOM 662 C C . ALA A 1 82 ? 3.834 2.990 -0.665 1.00 97.44 82 ALA A C 1
ATOM 664 O O . ALA A 1 82 ? 2.666 3.055 -0.283 1.00 97.44 82 ALA A O 1
ATOM 665 N N . GLN A 1 83 ? 4.253 3.552 -1.801 1.00 97.75 83 GLN A N 1
ATOM 666 C CA . GLN A 1 83 ? 3.363 4.304 -2.675 1.00 97.75 83 GLN A CA 1
ATOM 667 C C . GLN A 1 83 ? 2.257 3.421 -3.254 1.00 97.75 83 GLN A C 1
ATOM 669 O O . GLN A 1 83 ? 1.106 3.853 -3.264 1.00 97.75 83 GLN A O 1
ATOM 674 N N . MET A 1 84 ? 2.560 2.188 -3.677 1.00 97.94 84 MET A N 1
ATOM 675 C CA . MET A 1 84 ? 1.522 1.297 -4.196 1.00 97.94 84 MET A CA 1
ATOM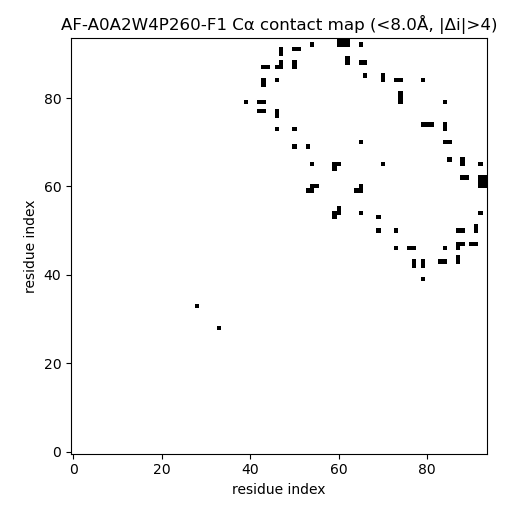 676 C C . MET A 1 84 ? 0.513 0.893 -3.133 1.00 97.94 84 MET A C 1
ATOM 678 O O . MET A 1 84 ? -0.681 0.936 -3.406 1.00 97.94 84 MET A O 1
ATOM 682 N N . VAL A 1 85 ? 0.948 0.608 -1.905 1.00 98.44 85 VAL A N 1
ATOM 683 C CA . VAL A 1 85 ? 0.010 0.314 -0.812 1.00 98.44 85 VAL A CA 1
ATOM 684 C C . VAL A 1 85 ? -0.923 1.497 -0.544 1.00 98.44 85 VAL A C 1
ATOM 686 O O . VAL A 1 85 ? -2.133 1.309 -0.437 1.00 98.44 85 VAL A O 1
ATOM 689 N N . ILE A 1 86 ? -0.400 2.728 -0.512 1.00 98.19 86 ILE A N 1
ATOM 690 C CA . ILE A 1 86 ? -1.227 3.936 -0.347 1.00 98.19 86 ILE A CA 1
ATOM 691 C C . ILE A 1 86 ? -2.220 4.087 -1.510 1.00 98.19 86 ILE A C 1
ATOM 693 O O . ILE A 1 86 ? -3.373 4.454 -1.287 1.00 98.19 86 ILE A O 1
ATOM 697 N N . ARG A 1 87 ? -1.809 3.781 -2.749 1.00 98.06 87 ARG A N 1
ATOM 698 C CA . ARG A 1 87 ? -2.699 3.802 -3.922 1.00 98.06 87 ARG A CA 1
ATOM 699 C C . ARG A 1 87 ? -3.779 2.724 -3.852 1.00 98.06 87 ARG A C 1
ATOM 701 O O . ARG A 1 87 ? -4.915 3.029 -4.188 1.00 98.06 87 ARG A O 1
ATOM 708 N N . CYS A 1 88 ? -3.464 1.518 -3.382 1.00 98.56 88 CYS A N 1
ATOM 709 C CA . CYS A 1 88 ? -4.450 0.458 -3.154 1.00 98.56 88 CYS A CA 1
ATOM 710 C C . CYS A 1 88 ? -5.475 0.870 -2.090 1.00 98.56 88 CYS A C 1
ATOM 712 O O . CYS A 1 88 ? -6.669 0.727 -2.318 1.00 98.56 88 CYS A O 1
ATOM 714 N N . ILE A 1 89 ? -5.032 1.463 -0.976 1.00 98.50 89 ILE A N 1
ATOM 715 C CA . ILE A 1 89 ? -5.937 1.998 0.055 1.00 98.50 89 ILE A CA 1
ATOM 716 C C . ILE A 1 89 ? -6.825 3.100 -0.528 1.0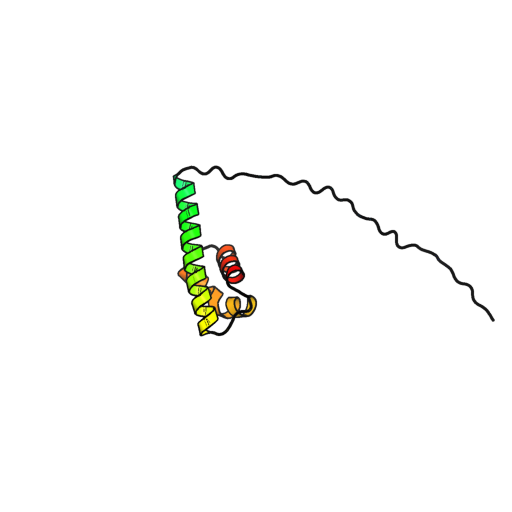0 98.50 89 ILE A C 1
ATOM 718 O O . ILE A 1 89 ? -8.031 3.092 -0.322 1.00 98.50 89 ILE A O 1
ATOM 722 N N . ALA A 1 90 ? -6.249 4.027 -1.297 1.00 98.25 90 ALA A N 1
ATOM 723 C CA . ALA A 1 90 ? -7.013 5.080 -1.960 1.00 98.25 90 ALA A CA 1
ATOM 724 C C . ALA A 1 90 ? -7.984 4.546 -3.027 1.00 98.25 90 ALA A C 1
ATOM 726 O O . ALA A 1 90 ? -8.986 5.196 -3.285 1.00 98.25 90 ALA A O 1
ATOM 727 N N . LYS A 1 91 ? -7.684 3.399 -3.649 1.00 98.12 91 LYS A N 1
ATOM 728 C CA . LYS A 1 91 ? -8.535 2.754 -4.660 1.00 98.12 91 LYS A CA 1
ATOM 729 C C . LYS A 1 91 ? -9.796 2.133 -4.055 1.00 98.12 91 LYS A C 1
ATOM 731 O O . LYS A 1 91 ? -10.798 2.070 -4.753 1.00 98.12 91 LYS A O 1
ATOM 736 N N . VAL A 1 92 ? -9.733 1.647 -2.814 1.00 98.12 92 VAL A N 1
ATOM 737 C CA . VAL A 1 92 ? -10.860 0.951 -2.158 1.00 98.12 92 VAL A CA 1
ATOM 738 C C . VAL A 1 92 ? -11.609 1.801 -1.133 1.00 98.12 92 VAL A C 1
ATOM 740 O O . VAL A 1 92 ? -12.627 1.358 -0.617 1.00 98.12 92 VAL A O 1
ATOM 743 N N . ALA A 1 93 ? -11.070 2.967 -0.783 1.00 97.25 93 ALA A N 1
ATOM 744 C CA . ALA A 1 93 ? -11.712 3.900 0.130 1.00 97.25 93 ALA A CA 1
ATOM 745 C C . ALA A 1 93 ? -12.839 4.682 -0.562 1.00 97.25 93 ALA A C 1
ATOM 747 O O . ALA A 1 93 ? -12.728 4.981 -1.752 1.00 97.25 93 ALA A O 1
ATOM 748 N N . ASP A 1 94 ? -13.846 5.059 0.227 1.00 91.50 94 ASP A N 1
ATOM 749 C CA . ASP A 1 94 ? -14.956 5.940 -0.169 1.00 91.50 94 ASP A CA 1
ATOM 750 C C . ASP A 1 94 ? -14.605 7.431 0.002 1.00 91.50 94 ASP A C 1
ATOM 752 O O . ASP A 1 94 ? -13.848 7.782 0.951 1.00 91.50 94 ASP A O 1
#

Secondary structure (DSSP, 8-state):
------------------------------HHHHHHHHHHHHHHHHHHHHHHHHHHHHT--SHHHHHHHHHHHHHHHH---HHHHHHHHHHH--

Mean predicted aligned error: 10.17 Å

Nearest PDB structures (foldseek):
  3o2p-assembly3_E  TM=6.378E-01  e=5.900E-01  Saccharomyces cerevisiae

Solvent-accessible surface area (backbone atoms only — not comparable to full-atom values): 5969 Å² total; per-residue (Å²): 133,84,92,80,91,82,87,84,72,77,80,77,81,74,79,78,81,71,84,83,85,80,84,90,81,81,89,82,68,54,74,67,56,45,50,55,53,49,54,50,50,53,47,46,51,55,49,31,56,52,50,45,52,50,24,65,76,70,72,29,46,45,42,69,58,33,42,75,73,39,45,69,62,52,43,70,74,57,75,54,55,73,68,54,50,52,49,34,46,57,70,63,32,102

pLDDT: mean 87.6, std 19.09, range [33.28, 98.69]